Protein AF-A0A9D9ED91-F1 (afdb_monomer)

Foldseek 3Di:
DDPCVQAADPVQEGEWEWEDDQAKIFIAGPVRDTPDIHGLVVVLVSVLVVVVCQLPVQQAEYEYEYEYEYDVVNVVRCVVNVVSVVVSQVVCVPPNRYHYHYHYDYDDPDD

Radius of gyration: 13.86 Å; Cα contacts (8 Å, |Δi|>4): 179; chains: 1; bounding box: 39×30×32 Å

Mean predicted aligned error: 7.04 Å

Nearest PDB structures (foldseek):
  9axv-assembly1_AR  TM=4.867E-01  e=8.885E-02  Schizosaccharomyces pombe
  8iyf-assembly1_B  TM=6.272E-01  e=2.894E-01  Streptomyces hygroscopicus subsp. limoneus
  8iye-assembly1_B  TM=5.861E-01  e=3.523E-01  Streptomyces hygroscopicus subsp. limoneus
  2gm3-assembly6_B  TM=4.658E-01  e=2.070E+00  Arabidopsis thaliana
  6gvw-assembly1_I  TM=3.459E-01  e=9.359E+00  Mus musculus

Structure (mmCIF, N/CA/C/O backbone):
data_AF-A0A9D9ED91-F1
#
_entry.id   AF-A0A9D9ED91-F1
#
loop_
_atom_site.group_PDB
_atom_site.id
_atom_site.type_symbol
_atom_site.label_atom_id
_atom_site.label_alt_id
_atom_site.label_comp_id
_atom_site.label_asym_id
_atom_site.label_entity_id
_atom_site.label_seq_id
_atom_site.pdbx_PDB_ins_code
_atom_site.Cartn_x
_atom_site.Cartn_y
_atom_site.Cartn_z
_atom_site.occupancy
_atom_site.B_iso_or_equiv
_atom_site.auth_seq_id
_atom_site.auth_comp_id
_atom_site.auth_asym_id
_atom_site.auth_atom_id
_atom_site.pdbx_PDB_model_num
ATOM 1 N N . MET A 1 1 ? -23.140 -10.204 6.034 1.00 39.44 1 MET A N 1
ATOM 2 C CA . MET A 1 1 ? -21.819 -10.817 5.761 1.00 39.44 1 MET A CA 1
ATOM 3 C C . MET A 1 1 ? -20.861 -9.697 5.368 1.00 39.44 1 MET A C 1
ATOM 5 O O . MET A 1 1 ? -21.091 -9.076 4.338 1.00 39.44 1 MET A O 1
ATOM 9 N N . ASN A 1 2 ? -19.872 -9.358 6.205 1.00 41.16 2 ASN A N 1
ATOM 10 C CA . ASN A 1 2 ? -18.929 -8.270 5.903 1.00 41.16 2 ASN A CA 1
ATOM 11 C C . ASN A 1 2 ? -18.056 -8.659 4.702 1.00 41.16 2 ASN A C 1
ATOM 13 O O . ASN A 1 2 ? -17.402 -9.701 4.725 1.00 41.16 2 ASN A O 1
ATOM 17 N N . LYS A 1 3 ? -18.033 -7.813 3.664 1.00 44.12 3 LYS A N 1
ATOM 18 C CA . LYS A 1 3 ? -17.304 -8.022 2.396 1.00 44.12 3 LYS A CA 1
ATOM 19 C C . LYS A 1 3 ? -15.775 -8.162 2.557 1.00 44.12 3 LYS A C 1
ATOM 21 O O . LYS A 1 3 ? -15.084 -8.452 1.588 1.00 44.12 3 LYS A O 1
ATOM 26 N N . TRP A 1 4 ? -15.245 -8.016 3.773 1.00 52.91 4 TRP A N 1
ATOM 27 C CA . TRP A 1 4 ? -13.817 -7.836 4.054 1.00 52.91 4 TRP A CA 1
ATOM 28 C C . TRP A 1 4 ? -13.116 -9.022 4.725 1.00 52.91 4 TRP A C 1
ATOM 30 O O . TRP A 1 4 ? -11.899 -8.975 4.904 1.00 52.91 4 TRP A O 1
ATOM 40 N N . ASN A 1 5 ? -13.822 -10.144 4.933 1.00 49.91 5 ASN A N 1
ATOM 41 C CA . ASN A 1 5 ? -13.198 -11.456 5.205 1.00 49.91 5 ASN A CA 1
ATOM 42 C C . ASN A 1 5 ? -12.206 -11.896 4.096 1.00 49.91 5 ASN A C 1
ATOM 44 O O . ASN A 1 5 ? -11.566 -12.938 4.200 1.00 49.91 5 ASN A O 1
ATOM 48 N N . PHE A 1 6 ? -12.093 -11.129 3.008 1.00 52.31 6 PHE A N 1
ATOM 49 C CA . PHE A 1 6 ? -11.139 -11.316 1.918 1.00 52.31 6 PHE A CA 1
ATOM 50 C C . PHE A 1 6 ? -9.790 -10.615 2.114 1.00 52.31 6 PHE A C 1
ATOM 52 O O . PHE A 1 6 ? -8.858 -10.934 1.387 1.00 52.31 6 PHE A O 1
ATOM 59 N N . MET A 1 7 ? -9.644 -9.704 3.086 1.00 55.78 7 MET A N 1
ATOM 60 C CA . MET A 1 7 ? -8.408 -8.922 3.251 1.00 55.78 7 MET A CA 1
ATOM 61 C C . MET A 1 7 ? -7.727 -9.063 4.618 1.00 55.78 7 MET A C 1
ATOM 63 O O . MET A 1 7 ? -6.504 -8.953 4.674 1.00 55.78 7 MET A O 1
ATOM 67 N N . SER A 1 8 ? -8.448 -9.423 5.679 1.00 58.44 8 SER A N 1
ATOM 68 C CA . SER A 1 8 ? -7.866 -9.686 7.003 1.00 58.44 8 SER A CA 1
ATOM 69 C C . SER A 1 8 ? -7.305 -11.106 7.136 1.00 58.44 8 SER A C 1
ATOM 71 O O . SER A 1 8 ? -7.980 -12.076 6.796 1.00 58.44 8 SER A O 1
ATOM 73 N N . ASN A 1 9 ? -6.104 -11.234 7.692 1.00 59.06 9 ASN A N 1
ATOM 74 C CA . ASN A 1 9 ? -5.565 -12.500 8.170 1.00 59.06 9 ASN A CA 1
ATOM 75 C C . ASN A 1 9 ? -6.273 -12.932 9.481 1.00 59.06 9 ASN A C 1
ATOM 77 O O . ASN A 1 9 ? -7.013 -12.142 10.075 1.00 59.06 9 ASN A O 1
ATOM 8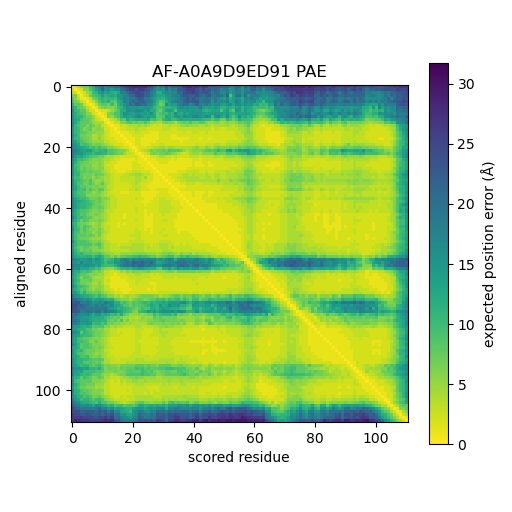1 N N . PRO A 1 10 ? -6.036 -14.160 9.980 1.00 53.56 10 PRO A N 1
ATOM 82 C CA . PRO A 1 10 ? -6.664 -14.660 11.210 1.00 53.56 10 PRO A CA 1
ATOM 83 C C . PRO A 1 10 ? -6.368 -13.840 12.478 1.00 53.56 10 PRO A C 1
ATOM 85 O O . PRO A 1 10 ? -7.053 -14.004 13.482 1.00 53.56 10 PRO A O 1
ATOM 88 N N . PHE A 1 11 ? -5.362 -12.963 12.441 1.00 59.66 11 PHE A N 1
ATOM 89 C CA . PHE A 1 11 ? -4.955 -12.095 13.548 1.00 59.66 11 PHE A CA 1
ATOM 90 C C . PHE A 1 11 ? -5.580 -10.692 13.469 1.00 59.66 11 PHE A C 1
ATOM 92 O O . PHE A 1 11 ? -5.287 -9.846 14.310 1.00 59.66 11 PHE A O 1
ATOM 99 N N . GLY A 1 12 ? -6.432 -10.432 12.468 1.00 68.25 12 GLY A N 1
ATOM 100 C CA . GLY A 1 12 ? -7.066 -9.130 12.247 1.00 68.25 12 GLY A CA 1
ATOM 101 C C . GLY A 1 12 ? -6.187 -8.113 11.511 1.00 68.25 12 GLY A C 1
ATOM 102 O O . GLY A 1 12 ? -6.629 -6.984 11.286 1.00 68.25 12 GLY A O 1
ATOM 103 N N . ASP A 1 13 ? -4.976 -8.496 11.092 1.00 77.06 13 ASP A N 1
ATOM 104 C CA . ASP A 1 13 ? -4.132 -7.656 10.243 1.00 77.06 13 ASP A CA 1
ATOM 105 C C . ASP A 1 13 ? -4.589 -7.776 8.791 1.00 77.06 13 ASP A C 1
ATOM 107 O O . ASP A 1 13 ? -4.819 -8.870 8.276 1.00 77.06 13 ASP A O 1
ATOM 111 N N . VAL A 1 14 ? -4.645 -6.655 8.088 1.00 84.25 14 VAL A N 1
ATOM 112 C CA . VAL A 1 14 ? -4.883 -6.639 6.649 1.00 84.25 14 VAL A CA 1
ATOM 113 C C . VAL A 1 14 ? -3.537 -6.640 5.945 1.00 84.25 14 VAL A C 1
ATOM 115 O O . VAL A 1 14 ? -2.734 -5.728 6.136 1.00 84.25 14 VAL A O 1
ATOM 118 N N . ILE A 1 15 ? -3.278 -7.675 5.149 1.00 87.06 15 ILE A N 1
ATOM 119 C CA . ILE A 1 15 ? -2.014 -7.833 4.425 1.00 87.06 15 ILE A CA 1
ATOM 120 C C . ILE A 1 15 ? -2.246 -7.520 2.951 1.00 87.06 15 ILE A C 1
ATOM 122 O O . ILE A 1 15 ? -3.129 -8.103 2.318 1.00 87.06 15 ILE A O 1
ATOM 126 N N . LEU A 1 16 ? -1.427 -6.611 2.424 1.00 90.31 16 LEU A N 1
ATOM 127 C CA . LEU A 1 16 ? -1.340 -6.294 1.007 1.00 90.31 16 LEU A CA 1
ATOM 128 C C . LEU A 1 16 ? 0.076 -6.589 0.514 1.00 90.31 16 LEU 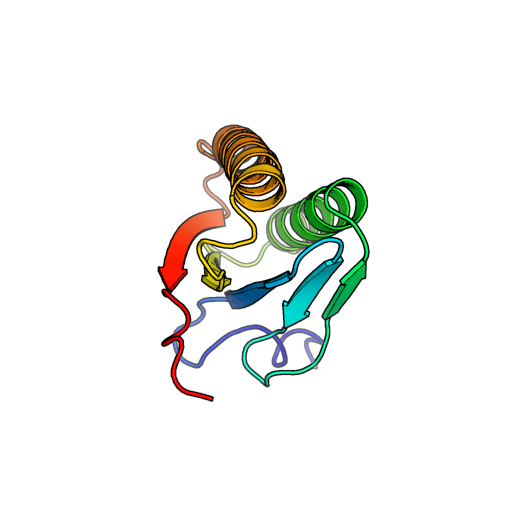A C 1
ATOM 130 O O . LEU A 1 16 ? 1.041 -5.964 0.963 1.00 90.31 16 LEU A O 1
ATOM 134 N N . ASP A 1 17 ? 0.189 -7.529 -0.419 1.00 91.69 17 ASP A N 1
ATOM 135 C CA . ASP A 1 17 ? 1.441 -7.828 -1.106 1.00 91.69 17 ASP A CA 1
ATOM 136 C C . ASP A 1 17 ? 1.553 -6.940 -2.347 1.00 91.69 17 ASP A C 1
ATOM 138 O O . ASP A 1 17 ? 0.747 -7.026 -3.269 1.00 91.69 17 ASP A O 1
ATOM 142 N N . VAL A 1 18 ? 2.545 -6.057 -2.361 1.00 92.06 18 VAL A N 1
ATOM 143 C CA . VAL A 1 18 ? 2.777 -5.066 -3.411 1.00 92.06 18 VAL A CA 1
ATOM 144 C C . VAL A 1 18 ? 4.005 -5.480 -4.210 1.00 92.06 18 VAL A C 1
ATOM 146 O O . VAL A 1 18 ? 5.125 -5.387 -3.719 1.00 92.06 18 VAL A O 1
ATOM 149 N N . PHE A 1 19 ? 3.804 -5.915 -5.447 1.00 90.44 19 PHE A N 1
ATOM 150 C CA . PHE A 1 19 ? 4.863 -6.306 -6.370 1.00 90.44 19 PHE A CA 1
ATOM 151 C C . PHE A 1 19 ? 5.230 -5.145 -7.280 1.00 90.44 19 PHE A C 1
ATOM 153 O O . PHE A 1 19 ? 4.396 -4.674 -8.052 1.00 90.44 19 PHE A O 1
ATOM 160 N N . LEU A 1 20 ? 6.488 -4.719 -7.225 1.00 87.31 20 LEU A N 1
ATOM 161 C CA . LEU A 1 20 ? 7.048 -3.688 -8.084 1.00 87.31 20 LEU A CA 1
ATOM 162 C C . LEU A 1 20 ? 7.844 -4.3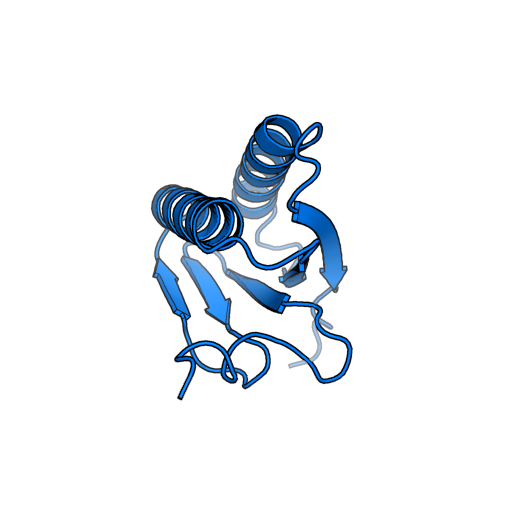58 -9.208 1.00 87.31 20 LEU A C 1
ATOM 164 O O . LEU A 1 20 ? 8.917 -4.923 -8.993 1.00 87.31 20 LEU A O 1
ATOM 168 N 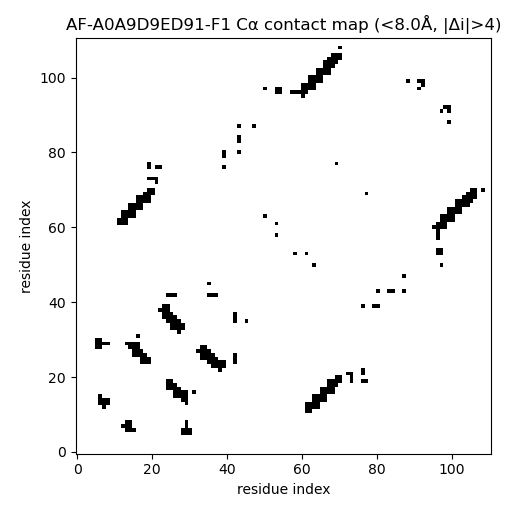N . LYS A 1 21 ? 7.308 -4.297 -10.425 1.00 83.81 21 LYS A N 1
ATOM 169 C CA . LYS A 1 21 ? 7.936 -4.782 -11.663 1.00 83.81 21 LYS A CA 1
ATOM 170 C C . LYS A 1 21 ? 8.284 -3.582 -12.535 1.00 83.81 21 LYS A C 1
ATOM 172 O O . LYS A 1 21 ? 7.593 -2.584 -12.442 1.00 83.81 21 LYS A O 1
ATOM 177 N N . ARG A 1 22 ? 9.295 -3.679 -13.411 1.00 75.75 22 ARG A N 1
ATOM 178 C CA . ARG A 1 22 ? 9.875 -2.569 -14.216 1.00 75.75 22 ARG A CA 1
ATOM 179 C C . ARG A 1 22 ? 9.001 -1.313 -14.409 1.00 75.75 22 ARG A C 1
ATOM 181 O O . ARG A 1 22 ? 9.452 -0.244 -14.029 1.00 75.75 22 ARG A O 1
ATOM 188 N N . ASN A 1 23 ? 7.783 -1.452 -14.947 1.00 78.56 23 ASN A N 1
ATOM 189 C CA . ASN A 1 23 ? 6.853 -0.336 -15.193 1.00 78.56 23 ASN A CA 1
ATOM 190 C C . ASN A 1 23 ? 5.437 -0.570 -14.630 1.00 78.56 23 ASN A C 1
ATOM 192 O O . ASN A 1 23 ? 4.467 -0.013 -15.144 1.00 78.56 23 ASN A O 1
ATOM 196 N N . ARG A 1 24 ? 5.274 -1.470 -13.658 1.00 88.06 24 ARG A N 1
ATOM 197 C CA . ARG A 1 24 ? 3.951 -1.909 -13.201 1.00 88.0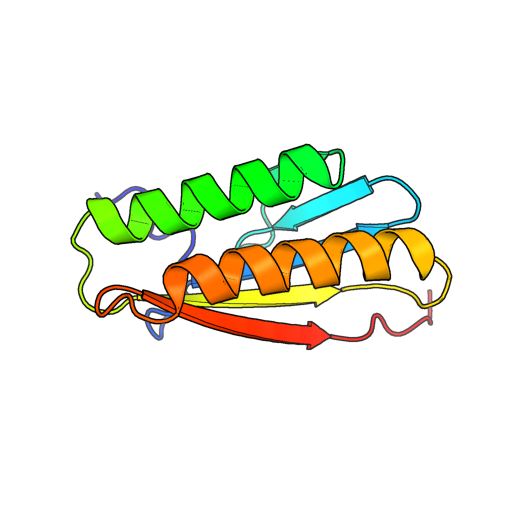6 24 ARG A CA 1
ATOM 198 C C . ARG A 1 24 ? 3.973 -2.336 -11.741 1.00 88.06 24 ARG A C 1
ATOM 200 O O . ARG A 1 24 ? 4.871 -3.055 -11.308 1.00 88.06 24 ARG A O 1
ATOM 207 N N . ILE A 1 25 ? 2.954 -1.920 -11.006 1.00 90.88 25 ILE A N 1
ATOM 208 C CA . ILE A 1 25 ? 2.702 -2.302 -9.625 1.00 90.88 25 ILE A CA 1
ATOM 209 C C . ILE A 1 25 ? 1.455 -3.164 -9.579 1.00 90.88 25 ILE A C 1
ATOM 211 O O . ILE A 1 25 ? 0.383 -2.729 -9.995 1.00 90.88 25 ILE A O 1
ATOM 215 N N . THR A 1 26 ? 1.598 -4.353 -9.009 1.00 92.75 26 THR A N 1
ATOM 216 C CA . THR A 1 26 ? 0.484 -5.260 -8.740 1.00 92.75 26 THR A CA 1
ATOM 217 C C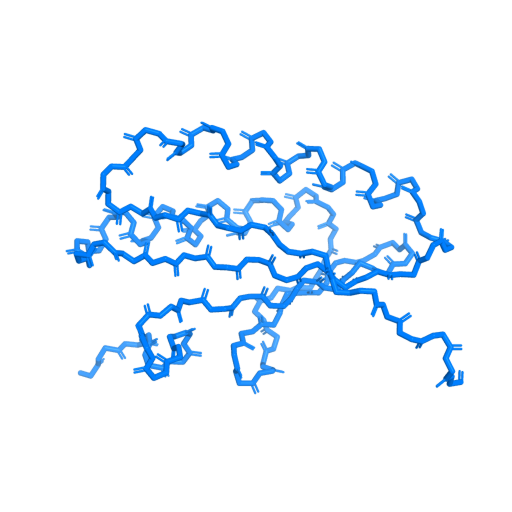 . THR A 1 26 ? 0.296 -5.367 -7.232 1.00 92.75 26 THR A C 1
ATOM 219 O O . THR A 1 26 ? 1.253 -5.649 -6.516 1.00 92.75 26 THR A O 1
ATOM 222 N N . VAL A 1 27 ? -0.920 -5.151 -6.735 1.00 92.19 27 VAL A N 1
ATOM 223 C CA . VAL A 1 27 ? -1.267 -5.323 -5.319 1.00 92.19 27 VAL A CA 1
ATOM 224 C C . VAL A 1 27 ? -2.186 -6.523 -5.176 1.00 92.19 27 VAL A C 1
ATOM 226 O O . VAL A 1 27 ? -3.239 -6.570 -5.813 1.00 92.19 27 VAL A O 1
ATOM 229 N N . LEU A 1 28 ? -1.802 -7.465 -4.322 1.00 91.81 28 LEU A N 1
ATOM 230 C CA . LEU A 1 28 ? -2.584 -8.646 -3.983 1.00 91.81 28 LEU A CA 1
ATOM 231 C C . LEU A 1 28 ? -3.091 -8.566 -2.538 1.00 91.81 28 LEU A C 1
ATOM 233 O O . LEU A 1 28 ? -2.422 -8.000 -1.672 1.00 91.81 28 LEU A O 1
ATOM 237 N N . ASN A 1 29 ? -4.254 -9.155 -2.262 1.00 87.88 29 ASN A N 1
ATOM 238 C CA . ASN A 1 29 ? -4.710 -9.399 -0.887 1.00 87.88 29 ASN A CA 1
ATOM 239 C C . ASN A 1 29 ? -4.044 -10.650 -0.275 1.00 87.88 29 ASN A C 1
ATOM 241 O O . ASN A 1 29 ? -3.295 -11.367 -0.938 1.00 87.88 29 ASN A O 1
ATOM 245 N N . HIS A 1 30 ? -4.373 -10.970 0.982 1.00 82.25 30 HIS A N 1
ATOM 246 C CA . HIS A 1 30 ? -3.847 -12.160 1.666 1.00 82.25 30 HIS A CA 1
ATOM 247 C C . HIS A 1 30 ? -4.211 -13.498 0.992 1.00 82.25 30 HIS A C 1
ATOM 249 O O . HIS A 1 30 ? -3.572 -14.510 1.271 1.00 82.25 30 HIS A O 1
ATOM 255 N N . LYS A 1 31 ? -5.233 -13.526 0.125 1.00 83.00 31 LYS A N 1
ATOM 256 C CA . LYS A 1 31 ? -5.617 -14.701 -0.676 1.00 83.00 31 LYS A CA 1
ATOM 257 C C . LYS A 1 31 ? -4.881 -14.771 -2.015 1.00 83.00 31 LYS A C 1
ATOM 259 O O . LYS A 1 31 ? -5.151 -15.672 -2.801 1.00 83.00 31 LYS A O 1
ATOM 264 N N . ARG A 1 32 ? -3.938 -13.854 -2.262 1.00 84.81 32 ARG A N 1
ATOM 265 C CA . ARG A 1 32 ? -3.202 -13.685 -3.525 1.00 84.81 32 ARG A CA 1
ATOM 266 C C . ARG A 1 32 ? -4.082 -13.298 -4.717 1.00 84.81 32 ARG A C 1
ATOM 268 O O . ARG A 1 32 ? -3.695 -13.515 -5.861 1.00 84.81 32 ARG A O 1
ATOM 275 N N . GLU A 1 33 ? -5.240 -12.697 -4.467 1.00 88.94 33 GLU A N 1
ATOM 276 C CA . GLU A 1 33 ? -6.096 -12.156 -5.524 1.00 88.94 33 GLU A CA 1
ATOM 277 C C . GLU A 1 33 ? -5.663 -10.727 -5.860 1.00 88.94 33 GLU A C 1
ATOM 279 O O . GLU A 1 33 ? -5.346 -9.942 -4.963 1.00 88.94 33 GLU A O 1
ATOM 284 N N . THR A 1 34 ? -5.665 -10.379 -7.148 1.00 92.19 34 THR A N 1
ATOM 285 C CA . THR A 1 34 ? -5.287 -9.041 -7.615 1.00 92.19 34 THR A CA 1
ATOM 286 C C . THR A 1 34 ? -6.338 -8.004 -7.236 1.00 92.19 34 THR A C 1
ATOM 288 O O . THR A 1 34 ? -7.460 -8.031 -7.737 1.00 92.19 34 THR A O 1
ATOM 291 N N . CYS A 1 35 ? -5.947 -7.048 -6.397 1.00 89.38 35 CYS A N 1
ATOM 292 C CA . CYS A 1 35 ? -6.769 -5.905 -6.000 1.00 89.38 35 CYS A CA 1
ATOM 293 C C . CYS A 1 35 ? -6.492 -4.660 -6.850 1.00 89.38 35 CYS A C 1
ATOM 295 O O . CYS A 1 35 ? -7.365 -3.811 -7.012 1.00 89.38 35 CYS A O 1
ATOM 297 N N . TYR A 1 36 ? -5.266 -4.533 -7.357 1.00 93.50 36 TYR A N 1
ATOM 298 C CA . TYR A 1 36 ? -4.840 -3.433 -8.214 1.00 93.50 36 TYR A CA 1
ATOM 299 C C . TYR A 1 36 ? -3.705 -3.891 -9.129 1.00 93.50 36 TYR A C 1
ATOM 301 O O . TYR A 1 36 ? -2.852 -4.674 -8.711 1.00 93.50 36 TYR A O 1
ATOM 309 N N . ASP A 1 37 ? -3.669 -3.377 -10.356 1.00 93.62 37 ASP A N 1
ATOM 310 C CA . ASP A 1 37 ? -2.580 -3.625 -11.293 1.00 93.62 37 ASP A CA 1
ATOM 311 C C . ASP A 1 37 ? -2.427 -2.449 -12.272 1.00 93.62 37 ASP A C 1
ATOM 313 O O . ASP A 1 37 ? -3.300 -2.212 -13.108 1.00 93.62 37 ASP A O 1
ATOM 317 N N . GLY A 1 38 ? -1.342 -1.683 -12.157 1.00 92.69 38 GLY A N 1
ATOM 318 C CA . GLY A 1 38 ? -1.184 -0.431 -12.904 1.00 92.69 38 GLY A CA 1
ATOM 319 C C . GLY A 1 38 ? 0.107 0.320 -12.593 1.00 92.69 38 GLY A C 1
ATOM 320 O O . GLY A 1 38 ? 1.117 -0.289 -12.256 1.00 92.69 38 GLY A O 1
ATOM 321 N N . ASP A 1 39 ? 0.097 1.644 -12.727 1.00 91.69 39 ASP A N 1
ATOM 322 C CA . ASP A 1 39 ? 1.273 2.487 -12.476 1.00 91.69 39 ASP A CA 1
ATOM 323 C C . ASP A 1 39 ? 1.436 2.878 -10.990 1.00 91.69 39 ASP A C 1
ATOM 325 O O . ASP A 1 39 ? 0.614 2.536 -10.131 1.00 91.69 39 ASP A O 1
ATOM 329 N N . VAL A 1 40 ? 2.520 3.607 -10.698 1.00 89.44 40 VAL A N 1
ATOM 330 C CA . VAL A 1 40 ? 2.867 4.120 -9.361 1.00 89.44 40 VAL A CA 1
ATOM 331 C C . VAL A 1 40 ? 1.782 5.042 -8.797 1.00 89.44 40 VAL A C 1
ATOM 333 O O . VAL A 1 40 ? 1.420 4.918 -7.627 1.00 89.44 40 VAL A O 1
ATOM 336 N N . PHE A 1 41 ? 1.261 5.969 -9.601 1.00 91.25 41 PHE A N 1
ATOM 337 C CA . PHE A 1 41 ? 0.307 6.977 -9.143 1.00 91.25 41 PHE A CA 1
ATOM 338 C C . PHE A 1 41 ? -1.045 6.350 -8.792 1.00 91.25 41 PHE A C 1
ATOM 340 O O . PHE A 1 41 ? -1.612 6.622 -7.726 1.00 91.25 41 PHE A O 1
ATOM 347 N N . GLY A 1 42 ? -1.539 5.465 -9.654 1.00 92.75 42 GLY A N 1
ATOM 348 C CA . GLY A 1 42 ? -2.754 4.708 -9.409 1.00 92.75 42 GLY A CA 1
ATOM 349 C C . GLY A 1 42 ? -2.601 3.765 -8.216 1.00 92.75 42 GLY A C 1
ATOM 350 O O . GLY A 1 42 ? -3.533 3.662 -7.422 1.00 92.75 42 GLY A O 1
ATOM 351 N N . ALA A 1 43 ? -1.419 3.170 -7.997 1.00 92.69 43 ALA A N 1
ATOM 352 C CA . ALA A 1 43 ? -1.180 2.308 -6.839 1.00 92.69 43 ALA A CA 1
ATOM 353 C C . ALA A 1 43 ? -1.279 3.104 -5.532 1.00 92.69 43 ALA A C 1
ATOM 355 O O . ALA A 1 43 ? -1.961 2.690 -4.598 1.00 92.69 43 ALA A O 1
ATOM 356 N N . ILE A 1 44 ? -0.656 4.283 -5.466 1.00 94.69 44 ILE A N 1
ATOM 357 C CA . ILE A 1 44 ? -0.738 5.163 -4.291 1.00 94.69 44 ILE A CA 1
ATOM 358 C C . ILE A 1 44 ? -2.172 5.651 -4.059 1.00 94.69 44 ILE A C 1
ATOM 360 O O . ILE A 1 44 ? -2.638 5.666 -2.917 1.00 94.69 44 ILE A O 1
ATOM 364 N N . SER A 1 45 ? -2.890 6.004 -5.126 1.00 94.75 45 SER A N 1
ATOM 365 C CA . SER A 1 45 ? -4.308 6.374 -5.054 1.00 94.75 45 SER A CA 1
ATOM 366 C C . SER A 1 45 ? -5.172 5.220 -4.534 1.00 94.75 45 SER A C 1
ATOM 368 O O . SER A 1 45 ? -6.002 5.421 -3.648 1.00 94.75 45 SER A O 1
ATOM 370 N N . PHE A 1 46 ? -4.928 3.997 -5.009 1.00 94.06 46 PHE A N 1
ATOM 371 C CA . PHE A 1 46 ? -5.590 2.786 -4.530 1.00 94.06 46 PHE A CA 1
ATOM 372 C C . PHE A 1 46 ? -5.331 2.553 -3.034 1.00 94.06 46 PHE A C 1
ATOM 374 O O . PHE A 1 46 ? -6.281 2.409 -2.263 1.00 94.06 46 PHE A O 1
ATOM 381 N N . LEU A 1 47 ? -4.069 2.590 -2.589 1.00 93.88 47 LEU A N 1
ATOM 382 C CA . LEU A 1 47 ? -3.722 2.379 -1.178 1.00 93.88 47 LEU A CA 1
ATOM 383 C C . LEU A 1 47 ? -4.330 3.453 -0.268 1.00 93.88 47 LEU A C 1
ATOM 385 O O . LEU A 1 47 ? -4.800 3.136 0.825 1.00 93.88 47 LEU A O 1
ATOM 389 N N . ARG A 1 48 ? -4.391 4.711 -0.723 1.00 94.50 48 ARG A N 1
ATOM 390 C CA . ARG A 1 48 ? -5.090 5.791 -0.009 1.00 94.50 48 ARG A CA 1
ATOM 391 C C . ARG A 1 48 ? -6.573 5.471 0.178 1.00 94.50 48 ARG A C 1
ATOM 393 O O . ARG A 1 48 ? -7.090 5.640 1.281 1.00 94.50 48 ARG A O 1
ATOM 400 N N . SER A 1 49 ? -7.247 4.995 -0.868 1.00 91.94 49 SER A N 1
ATOM 401 C CA . SER A 1 49 ? -8.660 4.604 -0.797 1.00 91.94 49 SER A CA 1
ATOM 402 C C . SER A 1 49 ? -8.885 3.463 0.193 1.00 91.94 49 SER A C 1
ATOM 404 O O . SER A 1 49 ? -9.811 3.537 0.997 1.00 91.94 49 SER A O 1
ATOM 406 N N . VAL A 1 50 ? -8.002 2.458 0.206 1.00 88.69 50 VAL A N 1
ATOM 407 C CA . VAL A 1 50 ? -8.057 1.355 1.179 1.00 88.69 50 VAL A CA 1
ATOM 408 C C . VAL A 1 50 ? -7.890 1.867 2.614 1.00 88.69 50 VAL A C 1
ATOM 410 O O . VAL A 1 50 ? -8.682 1.519 3.484 1.00 88.69 50 VAL A O 1
ATOM 413 N N . ILE A 1 51 ? -6.903 2.730 2.876 1.00 89.31 51 ILE A N 1
ATOM 414 C CA . ILE A 1 51 ? -6.690 3.315 4.211 1.00 89.31 51 ILE A CA 1
ATOM 415 C C . ILE A 1 51 ? -7.925 4.104 4.670 1.00 89.31 51 ILE A C 1
ATOM 417 O O . ILE A 1 51 ? -8.405 3.907 5.787 1.00 89.31 51 ILE A O 1
ATOM 421 N N . ASN A 1 52 ? -8.455 4.978 3.809 1.00 88.62 52 ASN A N 1
ATOM 422 C CA . ASN A 1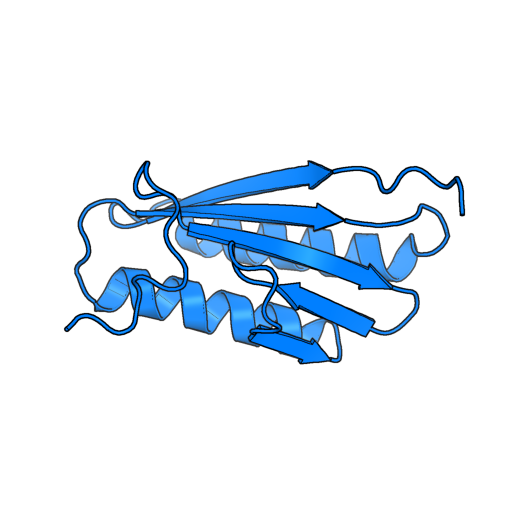 52 ? -9.626 5.797 4.125 1.00 88.62 52 ASN A CA 1
ATOM 423 C C . ASN A 1 52 ? -10.870 4.948 4.391 1.00 88.62 52 ASN A C 1
ATOM 425 O O . ASN A 1 52 ? -11.646 5.277 5.286 1.00 88.62 52 ASN A O 1
ATOM 429 N N . LEU A 1 53 ? -11.046 3.853 3.652 1.00 84.44 53 LEU A N 1
ATOM 430 C CA . LEU A 1 53 ? -12.116 2.897 3.902 1.00 84.44 53 LEU A CA 1
ATOM 431 C C . LEU A 1 53 ? -12.034 2.357 5.338 1.00 84.44 53 LEU A C 1
ATOM 433 O O . LEU A 1 53 ? -12.998 2.494 6.085 1.00 84.44 53 LEU A O 1
ATOM 437 N N . PHE A 1 54 ? -10.876 1.845 5.767 1.00 80.88 54 PHE A N 1
ATOM 438 C CA . PHE A 1 54 ? -10.709 1.314 7.128 1.00 80.88 54 PHE A CA 1
ATOM 439 C C . PHE A 1 54 ? -10.928 2.368 8.222 1.00 80.88 54 PHE A C 1
ATOM 441 O O . PHE A 1 54 ? -11.518 2.078 9.260 1.00 80.88 54 PHE A O 1
ATOM 448 N N . ILE A 1 55 ? -10.502 3.609 7.986 1.00 83.50 55 ILE A N 1
ATOM 449 C CA . ILE A 1 55 ? -10.733 4.728 8.912 1.00 83.50 55 ILE A CA 1
ATOM 450 C C . ILE A 1 55 ? -12.232 5.064 9.035 1.00 83.50 55 ILE A C 1
ATOM 452 O O . ILE A 1 55 ? -12.703 5.413 10.128 1.00 83.50 55 ILE A O 1
ATOM 456 N N . ASN A 1 56 ? -12.976 4.978 7.929 1.00 83.31 56 ASN A N 1
ATOM 457 C CA . ASN A 1 56 ? -14.383 5.373 7.852 1.00 83.31 56 ASN A CA 1
ATOM 458 C C . ASN A 1 56 ? -15.349 4.264 8.278 1.00 83.31 56 ASN A C 1
ATOM 460 O O . ASN A 1 56 ? -16.369 4.565 8.889 1.00 83.31 56 ASN A O 1
ATOM 464 N N . GLU A 1 57 ? -15.022 2.996 8.027 1.00 76.06 57 GLU A N 1
ATOM 465 C CA . GLU A 1 57 ? -15.866 1.854 8.407 1.00 76.06 57 GLU A CA 1
ATOM 466 C C . GLU A 1 57 ? -15.891 1.583 9.922 1.00 76.06 57 GLU A C 1
ATOM 468 O O . GLU A 1 57 ? -16.628 0.717 10.385 1.00 76.06 57 GLU A O 1
ATOM 473 N N . GLY A 1 58 ? -15.122 2.330 10.722 1.00 58.34 58 GLY A N 1
ATOM 474 C CA . GLY A 1 58 ? -15.200 2.263 12.185 1.00 58.34 58 GLY A CA 1
ATOM 475 C C . GLY A 1 58 ? -14.684 0.951 12.782 1.00 58.34 58 GLY A C 1
ATOM 476 O O . GLY A 1 58 ? -14.932 0.680 13.957 1.00 58.34 58 GLY A O 1
ATOM 477 N N . LEU A 1 59 ? -13.948 0.149 12.005 1.00 60.78 59 LEU A N 1
ATOM 478 C CA . LEU A 1 59 ? -13.273 -1.047 12.500 1.00 60.78 59 LEU A CA 1
ATOM 479 C C . LEU A 1 59 ? -12.233 -0.621 13.548 1.00 60.78 59 LEU A C 1
ATOM 481 O O . LEU A 1 59 ? -11.325 0.162 13.267 1.00 60.78 59 LEU A O 1
ATOM 485 N N . MET A 1 60 ? -12.395 -1.079 14.793 1.00 59.69 60 MET A N 1
ATOM 486 C CA . MET A 1 60 ? -11.489 -0.708 15.881 1.00 59.69 60 MET A CA 1
ATOM 487 C C . MET A 1 60 ? -10.067 -1.212 15.591 1.00 59.69 60 MET A C 1
ATOM 489 O O . MET A 1 60 ? -9.844 -2.414 15.485 1.00 59.69 60 MET A O 1
ATOM 493 N N . LYS A 1 61 ? -9.114 -0.271 15.499 1.00 70.00 61 LYS A N 1
ATOM 494 C CA . LYS A 1 61 ? -7.654 -0.480 15.433 1.00 70.00 61 LYS A CA 1
ATOM 495 C C . LYS A 1 61 ? -7.211 -1.592 14.474 1.00 70.00 61 LYS A C 1
ATOM 497 O O . LYS A 1 61 ? -6.565 -2.559 14.874 1.00 70.00 61 LYS A O 1
ATOM 502 N N . THR A 1 62 ? -7.480 -1.411 13.184 1.00 81.00 62 THR A N 1
ATOM 503 C CA . THR A 1 62 ? -6.926 -2.282 12.137 1.00 81.00 62 THR A CA 1
ATOM 504 C C . THR A 1 62 ? -5.437 -2.001 11.934 1.00 81.00 62 THR A C 1
ATOM 506 O O . THR A 1 62 ? -5.011 -0.846 11.862 1.00 81.00 62 THR A O 1
ATOM 509 N N . THR A 1 63 ? -4.624 -3.048 11.795 1.00 87.12 63 THR A N 1
ATOM 510 C CA . THR A 1 63 ? -3.256 -2.903 11.280 1.00 87.12 63 THR A CA 1
ATOM 511 C C . THR A 1 63 ? -3.244 -3.257 9.799 1.00 87.12 63 THR A C 1
ATOM 513 O O . THR A 1 63 ? -3.644 -4.354 9.424 1.00 87.12 63 THR A O 1
ATOM 516 N N . LEU A 1 64 ? -2.759 -2.343 8.962 1.00 89.25 64 LEU A N 1
ATOM 517 C CA . LEU A 1 64 ? -2.540 -2.563 7.536 1.00 89.25 64 LEU A CA 1
ATOM 518 C C . LEU A 1 64 ? -1.040 -2.755 7.293 1.00 89.25 64 LEU A C 1
ATOM 520 O O . LEU A 1 64 ? -0.223 -1.904 7.659 1.00 89.25 64 LEU A O 1
ATOM 524 N N . VAL A 1 65 ? -0.678 -3.892 6.709 1.00 90.81 65 VAL A N 1
ATOM 525 C CA . VAL A 1 65 ? 0.703 -4.285 6.427 1.00 90.81 65 VAL A CA 1
ATOM 526 C C . VAL A 1 65 ? 0.914 -4.307 4.918 1.00 90.81 65 VAL A C 1
ATOM 528 O O . VAL A 1 65 ? 0.269 -5.076 4.212 1.00 90.81 65 VAL A O 1
ATOM 531 N N . PHE A 1 66 ? 1.843 -3.484 4.438 1.00 92.19 66 PHE A N 1
ATOM 532 C CA . PHE A 1 66 ? 2.293 -3.468 3.049 1.00 92.19 66 PHE A CA 1
ATOM 533 C C . PHE A 1 66 ? 3.604 -4.246 2.937 1.00 92.19 66 PHE A C 1
ATOM 535 O O . PHE A 1 66 ? 4.643 -3.785 3.423 1.00 92.19 66 PHE A O 1
ATOM 542 N N . ASN A 1 67 ? 3.558 -5.416 2.309 1.00 91.06 67 ASN A N 1
ATOM 543 C CA . ASN A 1 67 ? 4.748 -6.188 1.968 1.00 91.06 67 ASN A CA 1
ATOM 544 C C . ASN A 1 67 ? 5.207 -5.779 0.571 1.00 91.06 67 ASN A C 1
ATOM 546 O O . ASN A 1 67 ? 4.509 -6.027 -0.406 1.00 91.06 67 ASN A O 1
ATOM 550 N N . LEU A 1 68 ? 6.362 -5.135 0.476 1.00 90.44 68 LEU A N 1
ATOM 551 C CA . LEU A 1 68 ? 6.933 -4.699 -0.788 1.00 90.44 68 LEU A CA 1
ATOM 552 C C . LEU A 1 68 ? 7.842 -5.788 -1.343 1.00 90.44 68 LEU A C 1
ATOM 554 O O . LEU A 1 68 ? 8.852 -6.119 -0.723 1.00 90.44 68 LEU A O 1
ATOM 558 N N . HIS A 1 69 ? 7.484 -6.289 -2.518 1.00 89.06 69 HIS A N 1
ATOM 559 C CA . HIS A 1 69 ? 8.217 -7.286 -3.286 1.00 89.06 69 HIS A CA 1
ATOM 560 C C . HIS A 1 69 ? 8.836 -6.595 -4.493 1.00 89.06 69 HIS A C 1
ATOM 562 O O . HIS A 1 69 ? 8.118 -6.093 -5.360 1.00 89.06 69 HIS A O 1
ATOM 568 N N . TYR A 1 70 ? 10.159 -6.538 -4.555 1.00 80.19 70 TYR A N 1
ATOM 569 C CA . TYR A 1 70 ? 10.862 -5.948 -5.688 1.00 80.19 70 TYR A CA 1
ATOM 570 C C . TYR A 1 70 ? 12.180 -6.662 -5.971 1.00 80.19 70 TYR A C 1
ATOM 572 O O . TYR A 1 70 ? 12.751 -7.318 -5.100 1.00 80.19 70 TYR A O 1
ATOM 580 N N . ASN A 1 71 ? 12.625 -6.523 -7.219 1.00 71.06 71 ASN A N 1
ATOM 581 C CA . ASN A 1 71 ? 13.955 -6.892 -7.690 1.00 71.06 71 ASN A CA 1
ATOM 582 C C . ASN A 1 71 ? 14.784 -5.602 -7.829 1.00 71.06 71 ASN A C 1
ATOM 584 O O . ASN A 1 71 ? 14.253 -4.583 -8.283 1.00 71.06 71 ASN A O 1
ATOM 588 N N . ASP A 1 72 ? 16.067 -5.650 -7.471 1.00 61.44 72 ASP A N 1
ATOM 589 C CA . ASP A 1 72 ? 17.004 -4.518 -7.533 1.00 61.44 72 ASP A CA 1
ATOM 590 C C . ASP A 1 72 ? 17.115 -3.901 -8.944 1.00 61.44 72 ASP A C 1
ATOM 592 O O . ASP A 1 72 ? 17.350 -2.707 -9.095 1.00 61.44 72 ASP A O 1
ATOM 596 N N . ASN A 1 73 ? 16.784 -4.652 -10.001 1.00 65.25 73 ASN A N 1
ATOM 597 C CA . ASN A 1 73 ? 16.720 -4.155 -11.385 1.00 65.25 73 ASN A CA 1
ATOM 598 C C . ASN A 1 73 ? 15.609 -3.111 -11.663 1.00 65.25 73 ASN A C 1
ATOM 600 O O . ASN A 1 73 ? 15.387 -2.732 -12.818 1.00 65.25 73 ASN A O 1
ATOM 604 N N . VAL A 1 74 ? 14.867 -2.683 -10.637 1.00 65.12 74 VAL A N 1
ATOM 605 C CA . VAL A 1 74 ? 13.718 -1.763 -10.716 1.00 65.12 74 VAL A CA 1
ATOM 606 C C . VAL A 1 74 ? 13.913 -0.531 -9.804 1.00 65.12 74 VAL A C 1
ATOM 608 O O . VAL A 1 74 ? 12.954 0.158 -9.458 1.00 65.12 74 VAL A O 1
ATOM 611 N N . GLU A 1 75 ? 15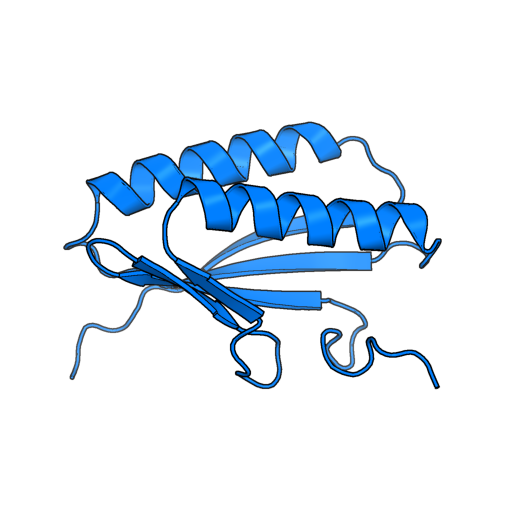.159 -0.221 -9.425 1.00 66.81 75 GLU A N 1
ATOM 612 C CA . GLU A 1 75 ? 15.537 0.811 -8.439 1.00 66.81 75 GLU A CA 1
ATOM 613 C C . GLU A 1 75 ? 14.792 2.150 -8.561 1.00 66.81 75 GLU A C 1
ATOM 615 O O . GLU A 1 75 ? 14.268 2.645 -7.562 1.00 66.81 75 GLU A O 1
ATOM 620 N N . ALA A 1 76 ? 14.686 2.729 -9.763 1.00 67.69 76 ALA A N 1
ATOM 621 C CA . ALA A 1 76 ? 14.061 4.043 -9.942 1.00 67.69 76 ALA A CA 1
ATOM 622 C C . ALA A 1 76 ? 12.563 4.043 -9.577 1.00 67.69 76 ALA A C 1
ATOM 624 O O . ALA A 1 76 ? 12.106 4.890 -8.806 1.00 67.69 76 ALA A O 1
ATOM 625 N N . MET A 1 77 ? 11.799 3.060 -10.069 1.00 77.19 77 MET A N 1
ATOM 626 C CA . MET A 1 77 ? 10.371 2.937 -9.750 1.00 77.19 77 MET A CA 1
ATOM 627 C C . MET A 1 77 ? 10.168 2.528 -8.285 1.00 77.19 77 MET A C 1
ATOM 629 O O . MET A 1 77 ? 9.255 3.032 -7.625 1.00 77.19 77 MET A O 1
ATOM 633 N N . THR A 1 78 ? 11.045 1.670 -7.753 1.00 76.19 78 THR A N 1
ATOM 634 C CA . THR A 1 78 ? 11.040 1.270 -6.340 1.00 76.19 78 THR A CA 1
ATOM 635 C C . THR A 1 78 ? 11.272 2.463 -5.418 1.00 76.19 78 THR A C 1
ATOM 637 O O . THR A 1 78 ? 10.539 2.629 -4.441 1.00 76.19 78 THR A O 1
ATOM 640 N N . GLY A 1 79 ? 12.221 3.341 -5.750 1.00 80.81 79 GLY A N 1
ATOM 641 C CA . GLY A 1 79 ? 12.488 4.573 -5.012 1.00 80.81 79 GLY A CA 1
ATOM 642 C C . GLY A 1 79 ? 11.289 5.523 -5.017 1.00 80.81 79 GLY A C 1
ATOM 643 O O . GLY A 1 79 ? 10.829 5.948 -3.952 1.00 80.81 79 GLY A O 1
ATOM 644 N N . SER A 1 80 ? 10.724 5.804 -6.198 1.00 85.44 80 SER A N 1
ATOM 645 C CA . SER A 1 80 ? 9.555 6.685 -6.335 1.00 85.44 80 SER A CA 1
ATOM 646 C C . SER A 1 80 ? 8.325 6.151 -5.598 1.00 85.44 80 SER A C 1
ATOM 648 O O . SER A 1 80 ? 7.660 6.905 -4.878 1.00 85.44 80 SER A O 1
ATOM 650 N N . PHE A 1 81 ? 8.028 4.856 -5.732 1.00 89.94 81 PHE A N 1
ATOM 651 C CA . PHE A 1 81 ? 6.905 4.245 -5.030 1.00 89.94 81 PHE A CA 1
ATOM 652 C C . PHE A 1 81 ? 7.129 4.221 -3.517 1.00 89.94 81 PHE A C 1
ATOM 654 O O . PHE A 1 81 ? 6.250 4.647 -2.772 1.00 89.94 81 PHE A O 1
ATOM 661 N N . SER A 1 82 ? 8.300 3.776 -3.049 1.00 88.75 82 SER A N 1
ATOM 662 C CA . SER A 1 82 ? 8.604 3.676 -1.615 1.00 88.75 82 SER A CA 1
ATOM 663 C C . SER A 1 82 ? 8.527 5.041 -0.924 1.00 88.75 82 SER A C 1
ATOM 665 O O . SER A 1 82 ? 7.908 5.156 0.133 1.00 88.75 82 SER A O 1
ATOM 667 N N . SER A 1 83 ? 9.055 6.096 -1.557 1.00 91.00 83 SER A N 1
ATOM 668 C CA . SER A 1 83 ? 8.964 7.473 -1.048 1.00 91.00 83 SER A CA 1
ATOM 669 C C . SER A 1 83 ? 7.517 7.982 -0.988 1.00 91.00 83 SER A C 1
ATOM 671 O O . SER A 1 83 ? 7.088 8.588 0.003 1.00 91.00 83 SER A O 1
ATOM 673 N N . SER A 1 84 ? 6.721 7.682 -2.017 1.00 94.06 84 SER A N 1
ATOM 674 C CA . SER A 1 84 ? 5.302 8.051 -2.063 1.00 94.06 84 SER A CA 1
ATOM 675 C C . SER A 1 84 ? 4.486 7.301 -1.009 1.00 94.06 84 SER A C 1
ATOM 677 O O . SER A 1 84 ? 3.639 7.898 -0.341 1.00 94.06 84 SER A O 1
ATOM 679 N N . LEU A 1 85 ? 4.774 6.013 -0.806 1.00 94.19 85 LEU A N 1
ATOM 680 C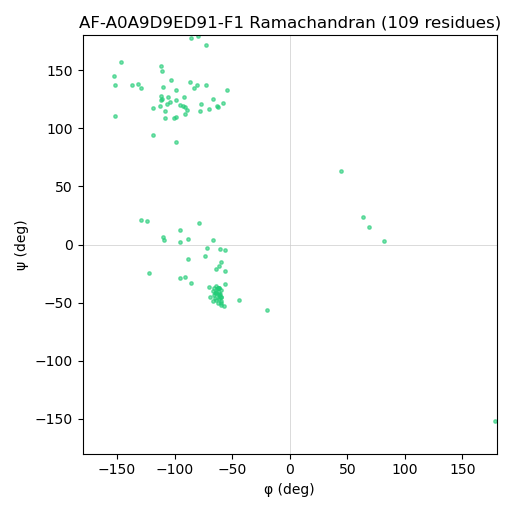 CA . LEU A 1 85 ? 4.150 5.201 0.232 1.00 94.19 85 LEU A CA 1
ATOM 681 C C . LEU A 1 85 ? 4.523 5.706 1.628 1.00 94.19 85 LEU A C 1
ATOM 683 O O . LEU A 1 85 ? 3.646 5.824 2.477 1.00 94.19 85 LEU A O 1
ATOM 687 N N . ASP A 1 86 ? 5.781 6.079 1.867 1.00 94.25 86 ASP A N 1
ATOM 688 C CA . ASP A 1 86 ? 6.198 6.660 3.148 1.00 94.25 86 ASP A CA 1
ATOM 689 C C . ASP A 1 86 ? 5.508 7.994 3.425 1.00 94.25 86 ASP A C 1
ATOM 691 O O . ASP A 1 86 ? 5.126 8.276 4.563 1.00 94.25 86 ASP A O 1
ATOM 695 N N . SER A 1 87 ? 5.327 8.813 2.391 1.00 95.31 87 SER A N 1
ATOM 696 C CA . SER A 1 87 ? 4.605 10.083 2.485 1.00 95.31 87 SER A CA 1
ATOM 697 C C . SER A 1 87 ? 3.127 9.852 2.806 1.00 95.31 87 SER A C 1
ATOM 699 O O . SER A 1 87 ? 2.574 10.494 3.703 1.00 95.31 87 SER A O 1
ATOM 701 N N . LEU A 1 88 ? 2.506 8.867 2.148 1.00 94.88 88 LEU A N 1
ATOM 702 C CA . LEU A 1 88 ? 1.147 8.426 2.449 1.00 94.88 88 LEU A CA 1
ATOM 703 C C . LEU A 1 88 ? 1.046 7.940 3.899 1.00 94.88 88 LEU A C 1
ATOM 705 O O . LEU A 1 88 ? 0.220 8.441 4.654 1.00 94.88 88 LEU A O 1
ATOM 709 N N . MET A 1 89 ? 1.920 7.032 4.330 1.00 94.31 89 MET A N 1
ATOM 710 C CA . MET A 1 89 ? 1.907 6.494 5.691 1.00 94.31 89 MET A CA 1
ATOM 711 C C . MET A 1 89 ? 2.098 7.581 6.753 1.00 94.31 89 MET A C 1
ATOM 713 O O . MET A 1 89 ? 1.417 7.557 7.778 1.00 94.31 89 MET A O 1
ATOM 717 N N . ARG A 1 90 ? 2.970 8.570 6.505 1.00 94.88 90 ARG A N 1
ATOM 718 C CA . ARG A 1 90 ? 3.144 9.726 7.399 1.00 94.88 90 ARG A CA 1
ATOM 719 C C . ARG A 1 90 ? 1.864 10.544 7.548 1.00 94.88 90 ARG A C 1
ATOM 721 O O . ARG A 1 90 ? 1.578 10.969 8.664 1.00 94.88 90 ARG A O 1
ATOM 728 N N . SER A 1 91 ? 1.076 10.707 6.483 1.00 94.38 91 SER A N 1
ATOM 729 C CA . SER A 1 91 ? -0.193 11.453 6.542 1.00 94.38 91 SER A CA 1
ATOM 730 C C . SER A 1 91 ? -1.246 10.813 7.457 1.00 94.38 91 SER A C 1
ATOM 732 O O . SER A 1 91 ? -2.119 11.509 7.963 1.00 94.38 91 SER A O 1
ATOM 734 N N . TYR A 1 92 ? -1.115 9.515 7.747 1.00 90.50 92 TYR A N 1
ATOM 735 C CA . TYR A 1 92 ? -2.002 8.774 8.651 1.00 90.50 92 TYR A CA 1
ATOM 736 C C . TYR A 1 92 ? -1.332 8.370 9.970 1.00 90.50 92 TYR A C 1
ATOM 738 O O . TYR A 1 92 ? -1.933 7.650 10.764 1.00 90.50 92 TYR A O 1
ATOM 746 N N . ARG A 1 93 ? -0.099 8.827 10.236 1.00 85.12 93 ARG A N 1
ATOM 747 C CA . ARG A 1 93 ? 0.698 8.407 11.403 1.00 85.12 93 ARG A CA 1
ATOM 748 C C . ARG A 1 93 ? -0.006 8.645 12.740 1.00 85.12 93 ARG A C 1
ATOM 750 O O . ARG A 1 93 ? 0.204 7.876 13.671 1.00 85.12 93 ARG A O 1
ATOM 757 N N . TYR A 1 94 ? -0.798 9.709 12.826 1.00 81.75 94 TYR A N 1
ATOM 758 C CA . TYR A 1 94 ? -1.510 10.124 14.037 1.00 81.75 94 TYR A CA 1
ATOM 759 C C . TYR A 1 94 ? -2.956 9.617 14.090 1.00 81.75 94 TYR A C 1
ATOM 761 O O . TYR A 1 94 ? -3.747 10.092 14.896 1.00 81.75 94 TYR A O 1
ATOM 769 N N . SER A 1 95 ? -3.336 8.687 13.211 1.00 83.00 95 SER A N 1
ATOM 770 C CA . SER A 1 95 ? -4.659 8.077 13.272 1.00 83.00 95 SER A CA 1
ATOM 771 C C . SER A 1 95 ? -4.714 7.033 14.386 1.00 83.00 95 SER A C 1
ATOM 773 O O . SER A 1 95 ? -4.018 6.023 14.329 1.00 83.00 95 SER A O 1
ATOM 775 N N . ASP A 1 96 ? -5.618 7.211 15.349 1.00 83.62 96 ASP A N 1
ATOM 776 C CA . ASP A 1 96 ? -5.875 6.204 16.392 1.00 83.62 96 ASP A CA 1
ATOM 777 C C . ASP A 1 96 ? -6.658 4.985 15.877 1.00 83.62 96 ASP A C 1
ATOM 779 O O . ASP A 1 96 ? -6.813 3.984 16.584 1.00 83.62 96 ASP A O 1
ATOM 783 N N . LYS A 1 97 ? -7.169 5.071 14.643 1.00 83.25 97 LYS A N 1
ATOM 784 C CA . LYS A 1 97 ? -8.020 4.052 14.020 1.00 83.25 97 LYS A CA 1
ATOM 785 C C . LYS A 1 97 ? -7.237 3.017 13.223 1.00 83.25 97 LYS A C 1
ATOM 787 O O . LYS A 1 97 ? -7.702 1.887 13.097 1.00 83.25 97 LYS A O 1
ATOM 792 N N . ILE A 1 98 ? -6.071 3.383 12.690 1.00 86.75 98 ILE A N 1
ATOM 793 C CA . ILE A 1 98 ? -5.294 2.502 11.820 1.00 86.75 98 ILE A CA 1
ATOM 794 C C . ILE A 1 98 ? -3.808 2.545 12.152 1.00 86.75 98 ILE A C 1
ATOM 796 O O . ILE A 1 98 ? -3.214 3.603 12.341 1.00 86.75 98 ILE A O 1
ATOM 800 N N . ARG A 1 99 ? -3.180 1.371 12.169 1.00 89.06 99 ARG A N 1
ATOM 801 C CA . ARG A 1 99 ? -1.728 1.236 12.256 1.00 89.06 99 ARG A CA 1
ATOM 802 C C . ARG A 1 99 ? -1.182 0.802 10.906 1.00 89.06 99 ARG A C 1
ATOM 804 O O . ARG A 1 99 ? -1.521 -0.269 10.420 1.00 89.06 99 ARG A O 1
ATOM 811 N N . LEU A 1 100 ? -0.295 1.598 10.322 1.00 91.56 100 LEU A N 1
ATOM 812 C CA . LEU A 1 100 ? 0.341 1.270 9.046 1.00 91.56 100 LEU A CA 1
ATOM 813 C C . LEU A 1 100 ? 1.730 0.672 9.281 1.00 91.56 100 LEU A C 1
ATOM 815 O O . LEU A 1 100 ? 2.523 1.212 10.055 1.00 91.56 100 LEU A O 1
ATOM 819 N N . LYS A 1 101 ? 2.040 -0.436 8.607 1.00 92.19 101 LYS A N 1
ATOM 820 C CA . LYS A 1 101 ? 3.360 -1.079 8.628 1.00 92.19 101 LYS A CA 1
ATOM 821 C C . LYS A 1 101 ? 3.836 -1.321 7.199 1.00 92.19 101 LYS A C 1
ATOM 823 O O . LYS A 1 101 ? 3.087 -1.839 6.382 1.00 92.19 101 LYS A O 1
ATOM 828 N N . LYS A 1 102 ? 5.097 -0.994 6.924 1.00 92.00 102 LYS A N 1
ATOM 829 C CA . LYS A 1 102 ? 5.791 -1.310 5.669 1.00 92.00 102 LYS A CA 1
ATOM 830 C C . LYS A 1 102 ? 6.848 -2.371 5.949 1.00 92.00 102 LYS A C 1
ATOM 832 O O . LYS A 1 102 ? 7.563 -2.256 6.945 1.00 92.00 102 LYS A O 1
ATOM 837 N N . ARG A 1 103 ? 6.942 -3.390 5.099 1.00 89.62 103 ARG A N 1
ATOM 838 C CA . ARG A 1 103 ? 7.982 -4.424 5.146 1.00 89.62 103 ARG A CA 1
ATOM 839 C C . ARG A 1 103 ? 8.560 -4.613 3.755 1.00 89.62 103 ARG A C 1
ATOM 841 O O . ARG A 1 103 ? 7.804 -4.662 2.794 1.00 89.62 103 ARG A O 1
ATOM 848 N N . THR A 1 104 ? 9.873 -4.749 3.660 1.00 86.19 104 THR A N 1
ATOM 849 C CA . THR A 1 104 ? 10.528 -5.189 2.427 1.00 86.19 104 THR A CA 1
ATOM 850 C C . THR A 1 104 ? 10.675 -6.701 2.478 1.00 86.19 104 THR A C 1
ATOM 852 O O . THR A 1 104 ? 11.211 -7.235 3.448 1.00 86.19 104 THR A O 1
ATOM 855 N N . VAL A 1 105 ? 10.197 -7.376 1.441 1.00 79.19 105 VAL A N 1
ATOM 856 C CA . VAL A 1 105 ? 10.339 -8.814 1.232 1.00 79.19 105 VAL A CA 1
ATOM 857 C C . VAL A 1 105 ? 11.110 -8.948 -0.077 1.00 79.19 105 VAL A C 1
ATOM 859 O O . VAL A 1 105 ? 10.538 -8.803 -1.153 1.00 79.19 105 VAL A O 1
ATOM 862 N N . GLY A 1 106 ? 12.437 -9.084 -0.000 1.00 64.38 106 GLY A N 1
ATOM 863 C CA . GLY A 1 106 ? 13.257 -9.238 -1.207 1.00 64.38 106 GLY A CA 1
ATOM 864 C C . GLY A 1 106 ? 12.742 -10.412 -2.044 1.00 64.38 106 GLY A C 1
ATOM 865 O O . GLY A 1 106 ? 12.450 -11.472 -1.489 1.00 64.38 106 GLY A O 1
ATOM 866 N N . MET A 1 107 ? 12.584 -10.225 -3.357 1.00 61.97 107 MET A N 1
ATOM 867 C CA . MET A 1 107 ? 12.265 -11.341 -4.251 1.00 61.97 107 MET A CA 1
ATOM 868 C C . MET A 1 107 ? 13.555 -12.126 -4.507 1.00 61.97 107 MET A C 1
ATOM 870 O O . MET A 1 107 ? 14.485 -11.579 -5.095 1.00 61.97 107 MET A O 1
ATOM 874 N N . ASP A 1 108 ? 13.627 -13.383 -4.056 1.00 48.09 108 ASP A N 1
ATOM 875 C CA . ASP A 1 108 ? 14.756 -14.266 -4.374 1.00 48.09 108 ASP A CA 1
ATOM 876 C C . ASP A 1 108 ? 14.859 -14.393 -5.902 1.00 48.09 108 ASP A C 1
ATOM 878 O O . ASP A 1 108 ? 13.897 -14.755 -6.581 1.00 48.09 108 ASP A O 1
ATOM 882 N N . VAL A 1 109 ? 16.015 -14.025 -6.452 1.00 43.38 109 VAL A N 1
ATOM 883 C CA . VAL A 1 109 ? 16.252 -13.823 -7.894 1.00 43.38 109 VAL A CA 1
ATOM 884 C C . VAL A 1 109 ? 16.454 -15.152 -8.639 1.00 43.38 109 VAL A C 1
ATOM 886 O O . VAL A 1 109 ? 17.011 -15.186 -9.733 1.00 43.38 109 VAL A O 1
ATOM 889 N N . ARG A 1 110 ? 16.039 -16.274 -8.044 1.00 36.38 110 ARG A N 1
ATOM 890 C CA . ARG A 1 110 ? 16.211 -17.616 -8.605 1.00 36.38 110 ARG A CA 1
ATOM 891 C C . ARG A 1 110 ? 14.925 -18.065 -9.290 1.00 36.38 110 ARG A C 1
ATOM 893 O O . ARG A 1 110 ? 14.077 -18.706 -8.674 1.00 36.38 110 ARG A O 1
ATOM 900 N N . GLY A 1 111 ? 14.807 -17.718 -10.565 1.00 36.28 111 GLY A N 1
ATOM 901 C CA . GLY A 1 111 ? 13.803 -18.235 -11.493 1.00 36.28 111 GLY A CA 1
ATOM 902 C C . GLY A 1 111 ? 14.278 -18.054 -12.917 1.00 36.28 111 GLY A C 1
ATOM 903 O O . GLY A 1 111 ? 14.239 -16.891 -13.374 1.00 36.28 111 GLY A O 1
#

Solvent-accessible surface area (backbone atoms only — not comparable to full-atom values): 6291 Å² total; per-residue (Å²): 134,74,89,53,78,62,34,45,47,100,83,57,37,30,38,35,43,34,37,52,47,80,83,38,34,38,32,22,31,69,77,68,47,80,76,44,77,43,43,65,69,58,48,54,53,50,52,49,51,54,51,51,46,49,59,68,71,65,52,81,60,37,37,42,36,41,37,39,32,42,52,80,93,26,52,70,57,50,49,55,42,52,54,50,50,52,52,52,49,58,77,44,65,85,41,86,39,46,44,80,43,80,44,82,43,79,51,78,88,82,126

pLDDT: mean 80.18, std 15.56, range [36.28, 95.31]

Sequence (111 aa):
MNKWNFMSNPFGDVILDVFLKRNRITVLNHKRETCYDGDVFGAISFLRSVINLFINEGLMKTTLVFNLHYNDNVEAMTGSFSSSLDSLMRSYRYSDKIRLKKRTVGMDVRG

Organism: NCBI:txid2840769

Secondary structure (DSSP, 8-state):
--TTTTTB-TTSEEEEEEEEETTEEEEEETT--EEEEE-HHHHHHHHHHHHHHHHHTT-TTEEEEEEEEE-GGGHHHHHHHHHHHHHHHHHTTT-SSEEEEEEEEE-----